Protein AF-A0AAV2GTJ3-F1 (afdb_monomer)

Organism: NCBI:txid586398

InterPro domains:
  IPR000743 Glycoside hydrolase, family 28 [PF00295] (4-148)
  IPR011050 Pectin lyase fold/virulence factor [SSF51126] (4-156)
  IPR012334 Pectin lyase fold [G3DSA:2.160.20.10] (3-154)

Solvent-accessible surface area (backbone atoms only — not comparable to full-atom values): 7658 Å² total; per-residue (Å²): 132,70,50,76,47,60,70,47,71,51,52,67,49,66,75,37,18,77,48,83,84,50,75,67,48,68,73,46,75,50,62,47,33,38,39,35,55,10,54,25,34,43,35,41,33,22,30,21,47,62,24,57,31,45,36,34,45,35,38,38,35,48,34,40,32,41,47,13,35,35,38,36,35,35,32,25,69,46,50,76,92,75,76,60,51,78,90,46,52,13,54,40,41,43,33,44,32,39,42,32,46,32,33,44,29,20,58,27,25,52,40,36,38,36,40,38,14,79,80,34,47,40,38,67,32,35,42,28,37,37,55,55,45,30,81,65,47,76,48,27,26,44,58,36,47,54,76,62,50,75,43,81,54,62,56,55,61,110

Sequence (158 aa):
MPLICGPGHGIAIGSLGMYPNESPVKGIHVKNCTLTNTLNGLRIKSWPDREVCDASDIHFDDIIMNNVSFPIIIDQGYCPWNTCNTTGPSKVTISDVSFTNIQGTSGTPEIIHLNCSSLHPCQNVQLSNIDVKSTCGPPTSVCVNVKPTITGNIPPGC

Structure (mmCIF, N/CA/C/O backbone):
data_AF-A0AAV2GTJ3-F1
#
_entry.id   AF-A0AAV2GTJ3-F1
#
loop_
_atom_site.group_PDB
_atom_site.id
_atom_site.type_symbol
_atom_site.label_atom_id
_atom_site.label_alt_id
_atom_site.label_comp_id
_atom_site.label_asym_id
_atom_site.label_entity_id
_atom_site.label_seq_id
_atom_site.pdbx_PDB_ins_code
_atom_site.Cartn_x
_atom_site.Cartn_y
_atom_site.Cartn_z
_atom_site.occupancy
_atom_site.B_iso_or_equiv
_atom_site.auth_seq_id
_atom_site.auth_comp_id
_atom_site.auth_asym_id
_atom_site.auth_atom_id
_atom_site.pdbx_PDB_model_num
ATOM 1 N N . MET A 1 1 ? -16.439 -19.747 4.622 1.00 55.78 1 MET A N 1
ATOM 2 C CA . MET A 1 1 ? -15.699 -19.491 5.875 1.00 55.78 1 MET A CA 1
ATOM 3 C C . MET A 1 1 ? -14.796 -18.293 5.627 1.00 55.78 1 MET A C 1
ATOM 5 O O . MET A 1 1 ? -14.129 -18.321 4.598 1.00 55.78 1 MET A O 1
ATOM 9 N N . PRO A 1 2 ? -14.831 -17.239 6.459 1.00 75.88 2 PRO A N 1
ATOM 10 C CA . PRO A 1 2 ? -13.934 -16.096 6.297 1.00 75.88 2 PRO A CA 1
ATOM 11 C C . PRO A 1 2 ? -12.480 -16.523 6.535 1.00 75.88 2 PRO A C 1
ATOM 13 O O . PRO A 1 2 ? -12.216 -17.373 7.390 1.00 75.88 2 PRO A O 1
ATOM 16 N N . LEU A 1 3 ? -11.548 -15.966 5.761 1.00 86.69 3 LEU A N 1
ATOM 17 C CA . LEU A 1 3 ? -10.116 -16.205 5.950 1.00 86.69 3 LEU A CA 1
ATOM 18 C C . LEU A 1 3 ? -9.658 -15.467 7.211 1.00 86.69 3 LEU A C 1
ATOM 20 O O . LEU A 1 3 ? -9.859 -14.260 7.323 1.00 86.69 3 LEU A O 1
ATOM 24 N N . ILE A 1 4 ? -9.032 -16.178 8.147 1.00 92.12 4 ILE A N 1
ATOM 25 C CA . ILE A 1 4 ? -8.461 -15.587 9.361 1.00 92.12 4 ILE A CA 1
ATOM 26 C C . ILE A 1 4 ? -6.942 -15.680 9.262 1.00 92.12 4 ILE A C 1
ATOM 28 O O . ILE A 1 4 ? -6.383 -16.770 9.150 1.00 92.12 4 ILE A O 1
ATOM 32 N N . CYS A 1 5 ? -6.288 -14.526 9.307 1.00 90.12 5 CYS A N 1
ATOM 33 C CA . CYS A 1 5 ? -4.845 -14.386 9.218 1.00 90.12 5 CYS A CA 1
ATOM 34 C C . CYS A 1 5 ? -4.304 -13.810 10.524 1.00 90.12 5 CYS A C 1
ATOM 36 O O . CYS A 1 5 ? -4.793 -12.791 11.011 1.00 90.12 5 CYS A O 1
ATOM 38 N N . GLY A 1 6 ? -3.236 -14.405 11.040 1.00 90.12 6 GLY A N 1
ATOM 39 C CA . GLY A 1 6 ? -2.436 -13.800 12.093 1.00 90.12 6 GLY A CA 1
ATOM 40 C C . GLY A 1 6 ? -2.162 -14.711 13.290 1.00 90.12 6 GLY A C 1
ATOM 41 O O . GLY A 1 6 ? -2.897 -15.676 13.509 1.00 90.12 6 GLY A O 1
ATOM 42 N N . PRO A 1 7 ? -1.101 -14.413 14.064 1.00 95.44 7 PRO A N 1
ATOM 43 C CA . PRO A 1 7 ? -0.135 -13.318 13.868 1.00 95.44 7 PRO A CA 1
ATOM 44 C C . PRO A 1 7 ? 0.764 -13.520 12.628 1.00 95.44 7 PRO A C 1
ATOM 46 O O . PRO A 1 7 ? 0.843 -14.620 12.085 1.00 95.44 7 PRO A O 1
ATOM 49 N N . GLY A 1 8 ? 1.414 -12.460 12.128 1.00 96.06 8 GLY A N 1
ATOM 50 C CA . GLY A 1 8 ? 2.255 -12.544 10.921 1.00 96.06 8 GLY A CA 1
ATOM 51 C C . GLY A 1 8 ? 2.417 -11.225 10.160 1.00 96.06 8 GLY A C 1
ATOM 52 O O . GLY A 1 8 ? 2.311 -10.149 10.737 1.00 96.06 8 GLY A O 1
ATOM 53 N N . HIS A 1 9 ? 2.687 -11.293 8.853 1.00 96.25 9 HIS A N 1
ATOM 54 C CA . HIS A 1 9 ? 3.001 -10.118 8.018 1.00 96.25 9 HIS A CA 1
ATOM 55 C C . HIS A 1 9 ? 1.828 -9.581 7.180 1.00 96.25 9 HIS A C 1
ATOM 57 O O . HIS A 1 9 ? 2.049 -8.665 6.386 1.00 96.25 9 HIS A O 1
ATOM 63 N N . GLY A 1 10 ? 0.620 -10.119 7.365 1.00 97.06 10 GLY A N 1
ATOM 64 C CA . GLY A 1 10 ? -0.571 -9.730 6.609 1.00 97.06 10 GLY A CA 1
ATOM 65 C C . GLY A 1 10 ? -0.672 -10.402 5.243 1.00 97.06 10 GLY A C 1
ATOM 66 O O . GLY A 1 10 ? -0.004 -11.401 4.972 1.00 97.06 10 GLY A O 1
ATOM 67 N N . ILE A 1 11 ? -1.517 -9.837 4.385 1.00 97.88 11 ILE A N 1
ATOM 68 C CA . ILE A 1 11 ? -1.716 -10.279 3.005 1.00 97.88 11 ILE A CA 1
ATOM 69 C C . ILE A 1 11 ? -0.897 -9.358 2.106 1.00 97.88 11 ILE A C 1
ATOM 71 O O . ILE A 1 11 ? -1.098 -8.144 2.104 1.00 97.88 11 ILE A O 1
ATOM 75 N N . ALA A 1 12 ? 0.051 -9.931 1.364 1.00 97.38 12 ALA A N 1
ATOM 76 C CA . ALA A 1 12 ? 0.976 -9.163 0.546 1.00 97.38 12 ALA A CA 1
ATOM 77 C C . ALA A 1 12 ? 0.995 -9.635 -0.911 1.00 97.38 12 ALA A C 1
ATOM 79 O O . ALA A 1 12 ? 1.086 -10.832 -1.173 1.00 97.38 12 ALA A O 1
ATOM 80 N N . ILE A 1 13 ? 0.999 -8.679 -1.836 1.00 98.19 13 ILE A N 1
ATOM 81 C CA . ILE A 1 13 ? 1.283 -8.872 -3.257 1.00 98.19 13 ILE A CA 1
ATOM 82 C C . ILE A 1 13 ? 2.727 -8.426 -3.505 1.00 98.19 13 ILE A C 1
ATOM 84 O O . ILE A 1 13 ? 3.115 -7.306 -3.156 1.00 98.19 13 ILE A O 1
ATOM 88 N N . GLY A 1 14 ? 3.535 -9.326 -4.070 1.00 95.38 14 GLY A N 1
ATOM 89 C CA . GLY A 1 14 ? 4.955 -9.111 -4.343 1.00 95.38 14 GLY A CA 1
ATOM 90 C C . GLY A 1 14 ? 5.912 -9.834 -3.378 1.00 95.38 14 GLY A C 1
ATOM 91 O O . GLY A 1 14 ? 5.522 -10.708 -2.607 1.00 95.38 14 GLY A O 1
ATOM 92 N N . SER A 1 15 ? 7.195 -9.471 -3.338 1.00 95.81 15 SER A N 1
ATOM 93 C CA . SER A 1 15 ? 7.772 -8.281 -3.981 1.00 95.81 15 SER A CA 1
ATOM 94 C C . SER A 1 15 ? 7.840 -8.396 -5.499 1.00 95.81 15 SER A C 1
ATOM 96 O O . SER A 1 15 ? 8.324 -9.406 -5.995 1.00 95.81 15 SER A O 1
ATOM 98 N N . LEU A 1 16 ? 7.393 -7.350 -6.189 1.00 97.69 16 LEU A N 1
ATOM 99 C CA . LEU A 1 16 ? 7.383 -7.237 -7.649 1.00 97.69 16 LEU A CA 1
ATOM 100 C C . LEU A 1 16 ? 8.660 -6.556 -8.167 1.00 97.69 16 LEU A C 1
ATOM 102 O O . LEU A 1 16 ? 9.240 -5.724 -7.459 1.00 97.69 16 LEU A O 1
ATOM 106 N N . GLY A 1 17 ? 9.060 -6.865 -9.399 1.00 96.12 17 GLY A N 1
ATOM 107 C CA . GLY A 1 17 ? 10.197 -6.248 -10.091 1.00 96.12 17 GLY A CA 1
ATOM 108 C C . GLY A 1 17 ? 11.563 -6.741 -9.604 1.00 96.12 17 GLY A C 1
ATOM 109 O O . GLY A 1 17 ? 12.553 -6.015 -9.707 1.00 96.12 17 GLY A O 1
ATOM 110 N N . MET A 1 18 ? 11.631 -7.945 -9.023 1.00 95.00 18 MET A N 1
ATOM 111 C CA . MET A 1 18 ? 12.891 -8.535 -8.559 1.00 95.00 18 MET A CA 1
ATOM 112 C C . MET A 1 18 ? 13.641 -9.254 -9.685 1.00 95.00 18 MET A C 1
ATOM 114 O O . MET A 1 18 ? 14.876 -9.207 -9.728 1.00 95.00 18 MET A O 1
ATOM 118 N N . TYR A 1 19 ? 12.904 -9.939 -10.557 1.00 95.06 19 TYR A N 1
ATOM 119 C CA . TYR A 1 19 ? 13.432 -10.816 -11.593 1.00 95.06 19 TYR A CA 1
ATOM 120 C C . TYR A 1 19 ? 13.062 -10.329 -12.998 1.00 95.06 19 TYR A C 1
ATOM 122 O O . TYR A 1 19 ? 12.007 -9.723 -13.191 1.00 95.06 19 TYR A O 1
ATOM 130 N N . PRO A 1 20 ? 13.919 -10.593 -13.998 1.00 94.62 20 PRO A N 1
ATOM 131 C CA . PRO A 1 20 ? 13.604 -10.255 -15.376 1.00 94.62 20 PRO A CA 1
ATOM 132 C C . PRO A 1 20 ? 12.447 -11.122 -15.881 1.00 94.62 20 PRO A C 1
ATOM 134 O O . PRO A 1 20 ? 12.370 -12.312 -15.570 1.00 94.62 20 PRO A O 1
ATOM 137 N N . ASN A 1 21 ? 11.592 -10.539 -16.724 1.00 94.38 21 ASN A N 1
ATOM 138 C CA . ASN A 1 21 ? 10.443 -11.210 -17.345 1.00 94.38 21 ASN A CA 1
ATOM 139 C C . ASN A 1 21 ? 9.426 -11.777 -16.335 1.00 94.38 21 ASN A C 1
ATOM 141 O O . ASN A 1 21 ? 8.814 -12.819 -16.585 1.00 94.38 21 ASN A O 1
ATOM 145 N N . GLU A 1 22 ? 9.240 -11.107 -15.193 1.00 95.75 22 GLU A N 1
ATOM 146 C CA . GLU A 1 22 ? 8.112 -11.401 -14.309 1.00 95.75 22 GLU A CA 1
ATOM 147 C C . GLU A 1 22 ? 6.791 -11.276 -15.077 1.00 95.75 22 GLU A C 1
ATOM 149 O O . GLU A 1 22 ? 6.568 -10.332 -15.837 1.00 95.75 22 GLU A O 1
ATOM 154 N N . SER A 1 23 ? 5.908 -12.257 -14.890 1.00 96.00 23 SER A N 1
ATOM 155 C CA . SER A 1 23 ? 4.563 -12.175 -15.451 1.00 96.00 23 SER A CA 1
ATOM 156 C C . SER A 1 23 ? 3.759 -11.097 -14.721 1.00 96.00 23 SER A C 1
ATOM 158 O O . SER A 1 23 ? 3.870 -11.004 -13.495 1.00 96.00 23 SER A O 1
ATOM 160 N N . PRO A 1 24 ? 2.914 -10.330 -15.432 1.00 96.00 24 PRO A N 1
ATOM 161 C CA . PRO A 1 24 ? 2.031 -9.360 -14.801 1.00 96.00 24 PRO A CA 1
ATOM 162 C C . PRO A 1 24 ? 1.144 -9.999 -13.730 1.00 96.00 24 PRO A C 1
ATOM 164 O O . PRO A 1 24 ? 0.629 -11.107 -13.909 1.00 96.00 24 PRO A O 1
ATOM 167 N N . VAL A 1 25 ? 0.914 -9.274 -12.637 1.00 98.19 25 VAL A N 1
ATOM 168 C CA . VAL A 1 25 ? -0.042 -9.659 -11.596 1.00 98.19 25 VAL A CA 1
ATOM 169 C C . VAL A 1 25 ? -1.362 -8.952 -11.869 1.00 98.19 25 VAL A C 1
ATOM 171 O O . VAL A 1 25 ? -1.425 -7.724 -11.865 1.00 98.19 25 VAL A O 1
ATOM 174 N N . LYS A 1 26 ? -2.426 -9.719 -12.115 1.00 98.38 26 LYS A N 1
ATOM 175 C CA . LYS A 1 26 ? -3.735 -9.159 -12.457 1.00 98.38 26 LYS A CA 1
ATOM 176 C C . LYS A 1 26 ? -4.904 -9.972 -11.911 1.00 98.38 26 LYS A C 1
ATOM 178 O O . LYS A 1 26 ? -4.803 -11.195 -11.833 1.00 98.38 26 LYS A O 1
ATOM 183 N N . GLY A 1 27 ? -6.013 -9.303 -11.589 1.00 98.06 27 GLY A N 1
ATOM 184 C CA . GLY A 1 27 ? -7.296 -9.933 -11.261 1.00 98.06 27 GLY A CA 1
ATOM 185 C C . GLY A 1 27 ? -7.326 -10.524 -9.855 1.00 98.06 27 GLY A C 1
ATOM 186 O O . GLY A 1 27 ? -7.869 -11.609 -9.635 1.00 98.06 27 GLY A O 1
ATOM 187 N N . ILE A 1 28 ? -6.682 -9.850 -8.900 1.00 98.44 28 ILE A N 1
ATOM 188 C CA . ILE A 1 28 ? -6.589 -10.315 -7.516 1.00 98.44 28 ILE A CA 1
ATOM 189 C C . ILE A 1 28 ? -7.729 -9.709 -6.706 1.00 98.44 28 ILE A C 1
ATOM 191 O O . ILE A 1 28 ? -7.805 -8.498 -6.545 1.00 98.44 28 ILE A O 1
ATOM 195 N N . HIS A 1 29 ? -8.567 -10.560 -6.117 1.00 97.94 29 HIS A N 1
ATOM 196 C CA . HIS A 1 29 ? -9.626 -10.135 -5.205 1.00 97.94 29 HIS A CA 1
ATOM 197 C C . HIS A 1 29 ? -9.442 -10.800 -3.844 1.00 97.94 29 HIS A C 1
ATOM 199 O O . HIS A 1 29 ? -9.574 -12.018 -3.705 1.00 97.94 29 HIS A O 1
ATOM 205 N N . VAL A 1 30 ? -9.167 -9.994 -2.826 1.00 97.88 30 VAL A N 1
ATOM 206 C CA . VAL A 1 30 ? -9.087 -10.422 -1.430 1.00 97.88 30 VAL A CA 1
ATOM 207 C C . VAL A 1 30 ? -10.317 -9.890 -0.721 1.00 97.88 30 VAL A C 1
ATOM 209 O O . VAL A 1 30 ? -10.477 -8.682 -0.593 1.00 97.88 30 VAL A O 1
ATOM 212 N N . LYS A 1 31 ? -11.195 -10.788 -0.273 1.00 97.25 31 LYS A N 1
ATOM 213 C CA . LYS A 1 31 ? -12.462 -10.395 0.348 1.00 97.25 31 LYS A CA 1
ATOM 214 C C . LYS A 1 31 ? -12.817 -11.200 1.583 1.00 97.25 31 LYS A C 1
ATOM 216 O O . LYS A 1 31 ? -12.427 -12.366 1.673 1.00 97.25 31 LYS A O 1
ATOM 221 N N . ASN A 1 32 ? -13.607 -10.623 2.487 1.00 97.06 32 ASN A N 1
ATOM 222 C CA . ASN A 1 32 ? -14.144 -11.302 3.674 1.00 97.06 32 ASN A CA 1
ATOM 223 C C . ASN A 1 32 ? -13.045 -11.944 4.537 1.00 97.06 32 ASN A C 1
ATOM 225 O O . ASN A 1 32 ? -13.079 -13.147 4.836 1.00 97.06 32 ASN A O 1
ATOM 229 N N . CYS A 1 33 ? -12.042 -11.142 4.898 1.00 96.81 33 CYS A N 1
ATOM 230 C CA . CYS A 1 33 ? -10.890 -11.584 5.681 1.00 96.81 33 CYS A CA 1
ATOM 231 C C . CYS A 1 33 ? -10.820 -10.867 7.032 1.00 96.81 33 CYS A C 1
ATOM 233 O O . CYS A 1 33 ? -11.137 -9.685 7.138 1.00 96.81 33 CYS A O 1
ATOM 235 N N . THR A 1 34 ? -10.304 -11.564 8.042 1.00 98.31 34 THR A N 1
ATOM 236 C CA . THR A 1 34 ? -9.980 -10.991 9.350 1.00 98.31 34 THR A CA 1
ATOM 237 C C . THR A 1 34 ? -8.485 -11.121 9.607 1.00 98.31 34 THR A C 1
ATOM 239 O O . THR A 1 34 ? -7.951 -12.229 9.622 1.00 98.31 34 THR A O 1
ATOM 242 N N . LEU A 1 35 ? -7.800 -10.002 9.835 1.00 98.31 35 LEU A N 1
ATOM 243 C CA . LEU A 1 35 ? -6.379 -9.958 10.175 1.00 98.31 35 LEU A CA 1
ATOM 244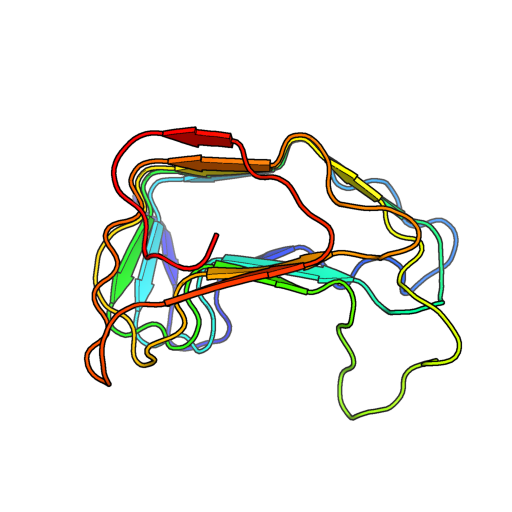 C C . LEU A 1 35 ? -6.230 -9.590 11.649 1.00 98.31 35 LEU A C 1
ATOM 246 O O . LEU A 1 35 ? -6.780 -8.586 12.089 1.00 98.31 35 LEU A O 1
ATOM 250 N N . THR A 1 36 ? -5.516 -10.403 12.425 1.00 98.25 36 THR A N 1
ATOM 251 C CA . THR A 1 36 ? -5.361 -10.202 13.874 1.00 98.25 36 THR A CA 1
ATOM 252 C C . THR A 1 36 ? -3.896 -10.244 14.291 1.00 98.25 36 THR A C 1
ATOM 254 O O . THR A 1 36 ? -3.200 -11.214 14.006 1.00 98.25 36 THR A O 1
ATOM 257 N N . ASN A 1 37 ? -3.428 -9.217 15.006 1.00 97.88 37 ASN A N 1
ATOM 258 C CA . ASN A 1 37 ? -2.051 -9.115 15.507 1.00 97.88 37 ASN A CA 1
ATOM 259 C C . ASN A 1 37 ? -0.990 -9.310 14.403 1.00 97.88 37 ASN A C 1
ATOM 261 O O . ASN A 1 37 ? 0.027 -9.982 14.605 1.00 97.88 37 ASN A O 1
ATOM 265 N N . THR A 1 38 ? -1.242 -8.773 13.207 1.00 98.31 38 THR A N 1
ATOM 266 C CA . THR A 1 38 ? -0.277 -8.780 12.105 1.00 98.31 38 THR A CA 1
ATOM 267 C C . THR A 1 38 ? 0.487 -7.463 12.039 1.00 98.31 38 THR A C 1
ATOM 269 O O . THR A 1 38 ? -0.038 -6.397 12.354 1.00 98.31 38 THR A O 1
ATOM 272 N N . LEU A 1 39 ? 1.735 -7.531 11.578 1.00 97.69 39 LEU A N 1
ATOM 273 C CA . LEU A 1 39 ? 2.560 -6.347 11.360 1.00 97.69 39 LEU A CA 1
ATOM 274 C C . LEU A 1 39 ? 1.959 -5.443 10.278 1.00 97.69 39 LEU A C 1
ATOM 276 O O . LEU A 1 39 ? 1.889 -4.237 10.459 1.00 97.69 39 LEU A O 1
ATOM 280 N N . ASN A 1 40 ? 1.502 -6.020 9.166 1.00 98.12 40 ASN A N 1
ATOM 281 C CA . ASN A 1 40 ? 0.818 -5.280 8.106 1.00 98.12 40 ASN A CA 1
ATOM 282 C C . ASN A 1 40 ? -0.575 -5.865 7.896 1.00 98.12 40 ASN A C 1
ATOM 284 O O . ASN A 1 40 ? -0.810 -7.035 8.218 1.00 98.12 40 ASN A O 1
ATOM 288 N N . GLY A 1 41 ? -1.481 -5.070 7.341 1.00 98.25 41 GLY A N 1
ATOM 289 C CA . GLY A 1 41 ? -2.776 -5.545 6.889 1.00 98.25 41 GLY A CA 1
ATOM 290 C C . GLY A 1 41 ? -2.676 -6.024 5.449 1.00 98.25 41 GLY A C 1
ATOM 291 O O . GLY A 1 41 ? -2.344 -7.179 5.174 1.00 98.25 41 GLY A O 1
ATOM 292 N N . LEU A 1 42 ? -2.934 -5.100 4.536 1.00 98.62 42 LEU A N 1
ATOM 293 C CA . LEU A 1 42 ? -2.952 -5.296 3.096 1.00 98.62 42 LEU A CA 1
ATOM 294 C C . LEU A 1 42 ? -1.758 -4.562 2.499 1.00 98.62 42 LEU A C 1
ATOM 296 O O . LEU A 1 42 ? -1.581 -3.370 2.750 1.00 98.62 42 LEU A O 1
ATOM 300 N N . ARG A 1 43 ? -0.919 -5.264 1.734 1.00 98.50 43 ARG A N 1
ATOM 301 C CA . ARG A 1 43 ? 0.329 -4.687 1.228 1.00 98.50 43 ARG A CA 1
ATOM 302 C C . ARG A 1 43 ? 0.593 -5.021 -0.233 1.00 98.50 43 ARG A C 1
ATOM 304 O O . ARG A 1 43 ? 0.627 -6.189 -0.597 1.00 98.50 43 ARG A O 1
ATOM 311 N N . ILE A 1 44 ? 0.920 -4.018 -1.037 1.00 98.75 44 ILE A N 1
ATOM 312 C CA . ILE A 1 44 ? 1.552 -4.188 -2.351 1.00 98.75 44 ILE A CA 1
ATOM 313 C C . ILE A 1 44 ? 2.979 -3.657 -2.240 1.00 98.75 44 ILE A C 1
ATOM 315 O O . ILE A 1 44 ? 3.184 -2.559 -1.729 1.00 98.75 44 ILE A O 1
ATOM 319 N N . LYS A 1 45 ? 3.977 -4.439 -2.660 1.00 97.88 45 LYS A N 1
ATOM 320 C CA . LYS A 1 45 ? 5.391 -4.052 -2.540 1.00 97.88 45 LYS A CA 1
ATOM 321 C C . LYS A 1 45 ? 6.178 -4.321 -3.819 1.00 97.88 45 LYS A C 1
ATOM 323 O O . LYS A 1 45 ? 6.094 -5.417 -4.374 1.00 97.88 45 LYS A O 1
ATOM 328 N N . SER A 1 46 ? 6.993 -3.359 -4.246 1.00 97.56 46 SER A N 1
ATOM 329 C CA 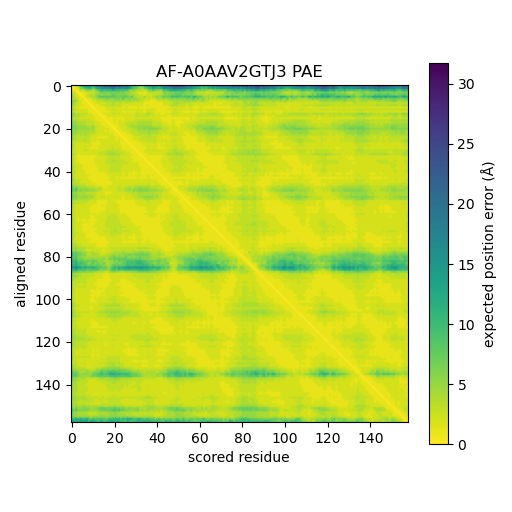. SER A 1 46 ? 7.887 -3.504 -5.403 1.00 97.56 46 SER A CA 1
ATOM 330 C C . SER A 1 46 ? 9.290 -2.991 -5.110 1.00 97.56 46 SER A C 1
ATOM 332 O O . SER A 1 46 ? 9.438 -2.004 -4.392 1.00 97.56 46 SER A O 1
ATOM 334 N N . TRP A 1 47 ? 10.295 -3.620 -5.713 1.00 96.94 47 TRP A N 1
ATOM 335 C CA . TRP A 1 47 ? 11.687 -3.189 -5.599 1.00 96.94 47 TRP A CA 1
ATOM 336 C C . TRP A 1 47 ? 11.928 -1.825 -6.273 1.00 96.94 47 TRP A C 1
ATOM 338 O O . TRP A 1 47 ? 11.373 -1.572 -7.345 1.00 96.94 47 TRP A O 1
ATOM 348 N N . PRO A 1 48 ? 12.783 -0.960 -5.697 1.00 95.94 48 PRO A N 1
ATOM 349 C CA . PRO A 1 48 ? 13.253 0.249 -6.367 1.00 95.94 48 PRO A CA 1
ATOM 350 C C . PRO A 1 48 ? 14.271 -0.082 -7.474 1.00 95.94 48 PRO A C 1
ATOM 352 O O . PRO A 1 48 ? 15.058 -1.018 -7.330 1.00 95.94 48 PRO A O 1
ATOM 355 N N . ASP A 1 49 ? 14.229 0.686 -8.571 1.00 94.62 49 ASP A N 1
ATOM 356 C CA . ASP A 1 49 ? 15.187 0.709 -9.695 1.00 94.62 49 ASP A CA 1
ATOM 357 C C . ASP A 1 49 ? 15.809 -0.638 -10.090 1.00 94.62 49 ASP A C 1
ATOM 359 O O . ASP A 1 49 ? 17.030 -0.799 -10.199 1.00 94.62 49 ASP A O 1
ATOM 363 N N . ARG A 1 50 ? 14.943 -1.629 -10.306 1.00 94.12 50 ARG A N 1
ATOM 364 C CA . ARG A 1 50 ? 15.346 -2.983 -10.680 1.00 94.12 50 ARG A CA 1
ATOM 365 C C . ARG A 1 50 ? 14.707 -3.378 -12.008 1.00 94.12 50 ARG A C 1
ATOM 367 O O . ARG A 1 50 ? 15.055 -2.760 -13.017 1.00 94.12 50 ARG A O 1
ATOM 374 N N . GLU A 1 51 ? 13.778 -4.329 -12.013 1.00 96.06 51 GLU A N 1
ATOM 375 C CA . GLU A 1 51 ? 13.125 -4.822 -13.230 1.00 96.06 51 GLU A CA 1
ATOM 376 C C . GLU A 1 51 ? 11.737 -4.201 -13.442 1.00 96.06 51 GLU A C 1
ATOM 378 O O . GLU A 1 51 ? 11.102 -3.705 -12.507 1.00 96.06 51 GLU A O 1
ATOM 383 N N . VAL A 1 52 ? 11.269 -4.228 -14.693 1.00 96.31 52 VAL A N 1
ATOM 384 C CA . VAL A 1 52 ? 9.899 -3.842 -15.064 1.00 96.31 52 VAL A CA 1
ATOM 385 C C . VAL A 1 52 ? 8.920 -4.967 -14.720 1.00 96.31 52 VAL A C 1
ATOM 387 O O . VAL A 1 52 ? 9.235 -6.144 -14.887 1.00 96.31 52 VAL A O 1
ATOM 390 N N . CYS A 1 53 ? 7.735 -4.609 -14.236 1.00 96.00 53 CYS A N 1
ATOM 391 C CA . CYS A 1 53 ? 6.636 -5.528 -13.945 1.00 96.00 53 CYS A CA 1
ATOM 392 C C . CYS A 1 53 ? 5.338 -4.715 -13.866 1.00 96.00 53 CYS A C 1
ATOM 394 O O . CYS A 1 53 ? 5.381 -3.520 -13.566 1.00 96.00 53 CYS A O 1
ATOM 396 N N . ASP A 1 54 ? 4.197 -5.358 -14.088 1.00 97.25 54 ASP A N 1
ATOM 397 C CA . ASP A 1 54 ? 2.894 -4.699 -14.055 1.00 97.25 54 ASP A CA 1
ATOM 398 C C . ASP A 1 54 ? 1.985 -5.372 -13.026 1.00 97.25 54 ASP A C 1
ATOM 400 O O . ASP A 1 54 ? 1.859 -6.600 -12.991 1.00 97.25 54 ASP A O 1
ATOM 404 N N . ALA A 1 55 ? 1.328 -4.560 -12.201 1.00 98.62 55 ALA A N 1
ATOM 405 C CA . ALA A 1 55 ? 0.295 -4.990 -11.271 1.00 98.62 55 ALA A CA 1
ATOM 406 C C . ALA A 1 55 ? -0.982 -4.174 -11.494 1.00 98.62 55 ALA A C 1
ATOM 408 O O . ALA A 1 55 ? -0.969 -2.950 -11.391 1.00 98.62 55 ALA A O 1
ATOM 409 N N . SER A 1 56 ? -2.091 -4.840 -11.802 1.00 98.75 56 SER A N 1
ATOM 410 C CA . SER A 1 56 ? -3.365 -4.163 -12.082 1.00 98.75 56 SER A CA 1
ATOM 411 C C . SER A 1 56 ? -4.567 -4.964 -11.601 1.00 98.75 56 SER A C 1
ATOM 413 O O . SER A 1 56 ? -4.432 -6.163 -11.384 1.00 98.75 56 SER A O 1
ATOM 415 N N . ASP A 1 57 ? -5.741 -4.338 -11.473 1.00 98.75 57 ASP A N 1
ATOM 416 C CA . ASP A 1 57 ? -7.002 -5.041 -11.166 1.00 98.75 57 ASP A CA 1
ATOM 417 C C . ASP A 1 57 ? -6.887 -5.825 -9.842 1.00 98.75 57 ASP A C 1
ATOM 419 O O . ASP A 1 57 ? -6.915 -7.060 -9.795 1.00 98.75 57 ASP A O 1
ATOM 423 N N . ILE A 1 58 ? -6.607 -5.080 -8.765 1.00 98.88 58 ILE A N 1
ATOM 424 C CA . ILE A 1 58 ? -6.349 -5.609 -7.419 1.00 98.88 58 ILE A CA 1
ATOM 425 C C . ILE A 1 58 ? -7.334 -4.984 -6.436 1.00 98.88 58 ILE A C 1
ATOM 427 O O . ILE A 1 58 ? -7.316 -3.781 -6.187 1.00 98.88 58 ILE A O 1
ATOM 431 N N . HIS A 1 59 ? -8.143 -5.815 -5.795 1.00 98.75 59 HIS A N 1
ATOM 432 C CA . HIS A 1 59 ? -9.256 -5.360 -4.978 1.00 98.75 59 HIS A CA 1
ATOM 433 C C . HIS A 1 59 ? -9.233 -6.008 -3.598 1.00 98.75 59 HIS A C 1
ATOM 435 O O . HIS A 1 59 ? -9.221 -7.236 -3.470 1.00 98.75 59 HIS A O 1
ATOM 441 N N . PHE A 1 60 ? -9.261 -5.171 -2.566 1.00 98.69 60 PHE A N 1
ATOM 442 C CA . PHE A 1 60 ? -9.413 -5.576 -1.176 1.00 98.69 60 PHE A CA 1
ATOM 443 C C . PHE A 1 60 ? -10.761 -5.089 -0.648 1.00 98.69 60 PHE A C 1
ATOM 445 O O . PHE A 1 60 ? -11.016 -3.885 -0.662 1.00 98.69 60 PHE A O 1
ATOM 452 N N . ASP A 1 61 ? -11.604 -6.016 -0.195 1.00 98.38 61 ASP A N 1
ATOM 453 C CA . ASP A 1 61 ? -13.002 -5.737 0.155 1.00 98.38 61 ASP A CA 1
ATOM 454 C C . ASP A 1 61 ? -13.425 -6.444 1.452 1.00 98.38 61 ASP A C 1
ATOM 456 O O . ASP A 1 61 ? -13.026 -7.581 1.706 1.00 98.38 61 ASP A O 1
ATOM 460 N N . ASP A 1 62 ? -14.240 -5.787 2.269 1.00 98.31 62 ASP A N 1
ATOM 461 C CA . ASP A 1 62 ? -14.805 -6.319 3.512 1.00 98.31 62 ASP A CA 1
ATOM 462 C C . ASP A 1 62 ? -13.739 -6.980 4.413 1.00 98.31 62 ASP A C 1
ATOM 464 O O . ASP A 1 62 ? -13.713 -8.199 4.644 1.00 98.31 62 ASP A O 1
ATOM 468 N N . ILE A 1 63 ? -12.811 -6.156 4.909 1.00 98.50 63 ILE A N 1
ATOM 469 C CA . ILE A 1 63 ? -11.665 -6.599 5.714 1.00 98.50 63 ILE A CA 1
ATOM 470 C C . ILE A 1 63 ? -11.796 -6.101 7.154 1.00 98.50 63 ILE A C 1
ATOM 472 O O . ILE A 1 63 ? -11.916 -4.903 7.413 1.00 98.50 63 ILE A O 1
ATOM 476 N N . ILE A 1 64 ? -11.696 -7.025 8.112 1.00 98.50 64 ILE A N 1
ATOM 477 C CA . ILE A 1 64 ? -11.668 -6.720 9.546 1.00 98.50 64 ILE A CA 1
ATOM 478 C C . ILE A 1 64 ? -10.223 -6.763 10.043 1.00 98.50 64 ILE A C 1
ATOM 480 O O . ILE A 1 64 ? -9.523 -7.761 9.872 1.00 98.50 64 ILE A O 1
ATOM 484 N N . MET A 1 65 ? -9.780 -5.699 10.705 1.00 98.31 65 MET A N 1
ATOM 485 C CA . MET A 1 65 ? -8.447 -5.587 11.292 1.00 98.31 65 MET A CA 1
ATOM 486 C C . MET A 1 65 ? -8.525 -5.520 12.812 1.00 98.31 65 MET A C 1
ATOM 488 O O . MET A 1 65 ? -9.199 -4.666 13.373 1.00 98.31 65 MET A O 1
ATOM 492 N N . ASN A 1 66 ? -7.800 -6.401 13.490 1.00 98.06 66 ASN A N 1
ATOM 493 C CA . ASN A 1 66 ? -7.712 -6.437 14.943 1.00 98.06 66 ASN A CA 1
ATOM 494 C C . ASN A 1 66 ? -6.255 -6.241 15.351 1.00 98.06 66 ASN A C 1
ATOM 496 O O . ASN A 1 66 ? -5.448 -7.167 15.235 1.00 98.06 66 ASN A O 1
ATOM 500 N N . ASN A 1 67 ? -5.924 -5.050 15.849 1.00 97.75 67 ASN A N 1
ATOM 501 C CA . ASN A 1 67 ? -4.574 -4.708 16.295 1.00 97.75 67 ASN A CA 1
ATOM 502 C C . ASN A 1 67 ? -3.507 -4.977 15.209 1.00 97.75 67 ASN A C 1
ATOM 504 O O . ASN A 1 67 ? -2.508 -5.660 15.436 1.00 97.75 67 ASN A O 1
ATOM 508 N N . VAL A 1 68 ? -3.758 -4.482 13.996 1.00 98.44 68 VAL A N 1
ATOM 509 C CA . VAL A 1 68 ? -2.815 -4.562 12.868 1.00 98.44 68 VAL A CA 1
ATOM 510 C C . VAL A 1 68 ? -1.898 -3.342 12.902 1.00 98.44 68 VAL A C 1
ATOM 512 O O . VAL A 1 68 ? -2.399 -2.231 12.989 1.00 98.44 68 VAL A O 1
ATOM 515 N N . SER A 1 69 ? -0.571 -3.486 12.853 1.00 97.56 69 SER A N 1
ATOM 516 C CA . SER A 1 69 ? 0.307 -2.313 13.040 1.00 97.56 69 SER A CA 1
ATOM 517 C C . SER A 1 69 ? 0.270 -1.336 11.861 1.00 97.56 69 SER A C 1
ATOM 519 O O . SER A 1 69 ? 0.146 -0.142 12.098 1.00 97.56 69 SER A O 1
ATOM 521 N N . PHE A 1 70 ? 0.331 -1.823 10.619 1.00 97.75 70 PHE A N 1
ATOM 522 C CA . PHE A 1 70 ? 0.290 -1.000 9.401 1.00 97.75 70 PHE A CA 1
ATOM 523 C C . PHE A 1 70 ? -0.818 -1.494 8.452 1.00 97.75 70 PHE A C 1
ATOM 525 O O . PHE A 1 70 ? -0.590 -2.414 7.659 1.00 97.75 70 PHE A O 1
ATOM 532 N N . PRO A 1 71 ? -2.044 -0.955 8.570 1.00 98.31 71 PRO A N 1
ATOM 533 C CA . PRO A 1 71 ? -3.242 -1.467 7.904 1.00 98.31 71 PRO A CA 1
ATOM 534 C C . PRO A 1 71 ? -3.160 -1.568 6.377 1.00 98.31 71 PRO A C 1
ATOM 536 O O . PRO A 1 71 ? -3.391 -2.647 5.832 1.00 98.31 71 PRO A O 1
ATOM 539 N N . ILE A 1 72 ? -2.856 -0.477 5.673 1.00 98.81 72 ILE A N 1
ATOM 540 C CA . ILE A 1 72 ? -2.946 -0.401 4.208 1.00 98.81 72 ILE A CA 1
ATOM 541 C C . ILE A 1 72 ? -1.654 0.188 3.657 1.00 98.81 72 ILE A C 1
ATOM 543 O O . ILE A 1 72 ? -1.290 1.310 4.003 1.00 98.81 72 ILE A O 1
ATOM 547 N N . ILE A 1 73 ? -0.966 -0.563 2.793 1.00 98.75 73 ILE A N 1
ATOM 548 C CA . ILE A 1 73 ? 0.353 -0.182 2.286 1.00 98.75 73 ILE A CA 1
ATOM 549 C C . ILE A 1 73 ? 0.467 -0.429 0.778 1.00 98.75 73 ILE A C 1
ATOM 551 O O . ILE A 1 73 ? 0.270 -1.547 0.298 1.00 98.75 73 ILE A O 1
ATOM 555 N N . ILE A 1 74 ? 0.901 0.590 0.041 1.00 98.81 74 ILE A N 1
ATOM 556 C CA . ILE A 1 74 ? 1.597 0.436 -1.238 1.00 98.81 74 ILE A CA 1
ATOM 557 C C . ILE A 1 74 ? 3.006 0.984 -1.029 1.00 98.81 74 ILE A C 1
ATOM 559 O O . ILE A 1 74 ? 3.170 2.157 -0.714 1.00 98.81 74 ILE A O 1
ATOM 563 N N . ASP A 1 75 ? 4.016 0.133 -1.182 1.00 98.00 75 ASP A N 1
ATOM 564 C CA . ASP A 1 75 ? 5.420 0.495 -0.992 1.00 98.00 75 ASP A CA 1
ATOM 565 C C . ASP A 1 75 ? 6.228 0.158 -2.249 1.00 98.00 75 ASP A C 1
ATOM 567 O O . ASP A 1 75 ? 6.668 -0.979 -2.459 1.00 98.00 75 ASP A O 1
ATOM 571 N N . GLN A 1 76 ? 6.415 1.165 -3.104 1.00 97.44 76 GLN A N 1
ATOM 572 C CA . GLN A 1 76 ? 7.275 1.067 -4.281 1.00 97.44 76 GLN A CA 1
ATOM 573 C C . GLN A 1 76 ? 8.746 1.420 -3.997 1.00 97.44 76 GLN A C 1
ATOM 575 O O . GLN A 1 76 ? 9.549 1.496 -4.926 1.00 97.44 76 GLN A O 1
ATOM 580 N N . GLY A 1 77 ? 9.111 1.613 -2.726 1.00 95.44 77 GLY A N 1
ATOM 581 C CA . GLY A 1 77 ? 10.486 1.746 -2.244 1.00 95.44 77 GLY A CA 1
ATOM 582 C C . GLY A 1 77 ? 10.949 0.528 -1.442 1.00 95.44 77 GLY A C 1
ATOM 583 O O . GLY A 1 77 ? 11.918 0.636 -0.689 1.00 95.44 77 GLY A O 1
ATOM 584 N N . TYR A 1 78 ? 10.268 -0.618 -1.580 1.00 95.19 78 TYR A N 1
ATOM 585 C CA . TYR A 1 78 ? 10.484 -1.780 -0.725 1.00 95.19 78 TYR A CA 1
ATOM 586 C C . TYR A 1 78 ? 11.930 -2.256 -0.793 1.00 95.19 78 TYR A C 1
ATOM 588 O O . TYR A 1 78 ? 12.377 -2.782 -1.817 1.00 95.19 78 TYR A O 1
ATOM 596 N N . CYS A 1 79 ? 12.635 -2.111 0.331 1.00 92.88 79 CYS A N 1
ATOM 597 C CA . CYS A 1 79 ? 14.035 -2.468 0.413 1.00 92.88 79 CYS A CA 1
ATOM 598 C C . CYS A 1 79 ? 14.383 -3.373 1.60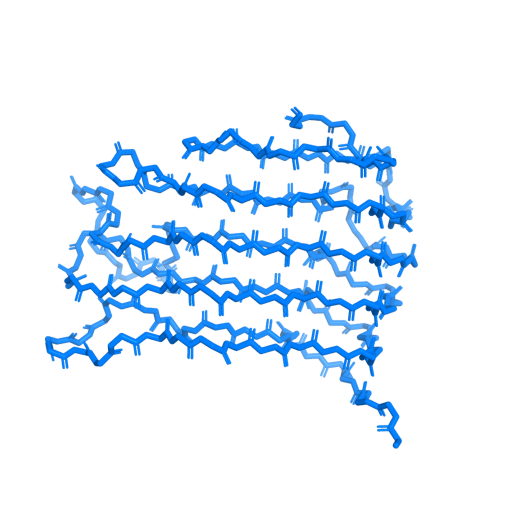1 1.00 92.88 79 CYS A C 1
ATOM 600 O O . CYS A 1 79 ? 14.769 -2.894 2.673 1.00 92.88 79 CYS A O 1
ATOM 602 N N . PRO A 1 80 ? 14.262 -4.704 1.449 1.00 90.75 80 PRO A N 1
ATOM 603 C CA . PRO A 1 80 ? 14.599 -5.613 2.529 1.00 90.75 80 PRO A CA 1
ATOM 604 C C . PRO A 1 80 ? 16.107 -5.567 2.819 1.00 90.75 80 PRO A C 1
ATOM 606 O O . PRO A 1 80 ? 16.950 -5.619 1.918 1.00 90.75 80 PRO A O 1
ATOM 609 N N . TRP A 1 81 ? 16.433 -5.454 4.109 1.00 89.75 81 TRP A N 1
ATOM 610 C CA . TRP A 1 81 ? 17.803 -5.417 4.641 1.00 89.75 81 TRP A CA 1
ATOM 611 C C . TRP A 1 81 ? 18.699 -4.304 4.076 1.00 89.75 81 TRP A C 1
ATOM 613 O O . TRP A 1 81 ? 19.916 -4.393 4.203 1.00 89.75 81 TRP A O 1
ATOM 623 N N . ASN A 1 82 ? 18.123 -3.261 3.469 1.00 87.62 82 ASN A N 1
ATOM 624 C CA . ASN A 1 82 ? 18.869 -2.172 2.827 1.00 87.62 82 ASN A CA 1
ATOM 625 C C . ASN A 1 82 ? 19.824 -2.649 1.708 1.00 87.62 82 ASN A C 1
ATOM 627 O O . ASN A 1 82 ? 20.881 -2.063 1.499 1.00 87.62 82 ASN A O 1
ATOM 631 N N . THR A 1 83 ? 19.464 -3.718 0.987 1.00 87.62 83 THR A N 1
ATOM 632 C CA . THR A 1 83 ? 20.306 -4.354 -0.055 1.00 87.62 83 THR A CA 1
ATOM 633 C C . THR A 1 83 ? 19.904 -3.995 -1.492 1.00 87.62 83 THR A C 1
ATOM 635 O O . THR A 1 83 ? 20.108 -4.772 -2.423 1.00 87.62 83 THR A O 1
ATOM 638 N N . CYS A 1 84 ? 19.294 -2.829 -1.691 1.00 89.44 84 CYS A N 1
ATOM 639 C CA . CYS A 1 84 ? 18.608 -2.479 -2.937 1.00 89.44 84 CYS A CA 1
ATOM 640 C C . CYS A 1 84 ? 19.320 -1.368 -3.679 1.00 89.44 84 CYS A C 1
ATOM 642 O O . CYS A 1 84 ? 20.059 -0.581 -3.089 1.00 89.44 84 CYS A O 1
ATOM 644 N N . ASN A 1 85 ? 19.037 -1.276 -4.974 1.00 86.25 85 ASN A N 1
ATOM 645 C CA . ASN A 1 85 ? 19.486 -0.141 -5.745 1.00 86.25 85 ASN A CA 1
ATOM 646 C C . ASN A 1 85 ? 18.596 1.074 -5.452 1.00 86.25 85 ASN A C 1
ATOM 648 O O . ASN A 1 85 ? 17.400 1.056 -5.728 1.00 86.25 85 ASN A O 1
ATOM 652 N N . THR A 1 86 ? 19.179 2.125 -4.884 1.00 82.31 86 THR A N 1
ATOM 653 C CA . THR A 1 86 ? 18.476 3.373 -4.564 1.00 82.31 86 THR A CA 1
ATOM 654 C C . THR A 1 86 ? 18.788 4.487 -5.562 1.00 82.31 86 THR A C 1
ATOM 656 O O . THR A 1 86 ? 18.530 5.652 -5.265 1.00 82.31 86 THR A O 1
ATOM 659 N N . THR A 1 87 ? 19.373 4.172 -6.727 1.00 89.56 87 THR A N 1
ATOM 660 C CA . THR A 1 87 ? 19.692 5.184 -7.750 1.00 89.56 87 THR A CA 1
ATOM 661 C C . THR A 1 87 ? 18.464 5.750 -8.450 1.00 89.56 87 THR A C 1
ATOM 663 O O . THR A 1 87 ? 18.542 6.840 -9.012 1.00 89.56 87 THR A O 1
ATOM 666 N N . GLY A 1 88 ? 17.327 5.057 -8.387 1.00 92.69 88 GLY A N 1
ATOM 667 C CA . GLY A 1 88 ? 16.093 5.494 -9.020 1.00 92.69 88 GLY A CA 1
ATOM 668 C C . GLY A 1 88 ? 14.829 4.956 -8.343 1.00 92.69 88 GLY A C 1
ATOM 669 O O . GLY A 1 88 ? 14.892 4.146 -7.414 1.00 92.69 88 GLY A O 1
ATOM 670 N N . PRO A 1 89 ? 13.655 5.414 -8.799 1.00 96.56 89 PRO A N 1
ATOM 671 C CA . PRO A 1 89 ? 12.367 4.912 -8.337 1.00 96.56 89 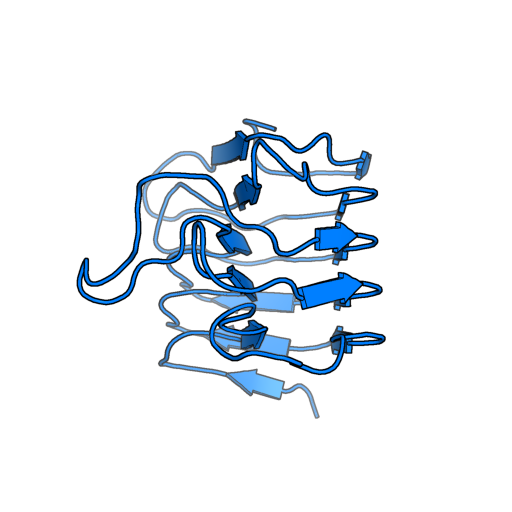PRO A CA 1
ATOM 672 C C . PRO A 1 89 ? 12.040 3.535 -8.948 1.00 96.56 89 PRO A C 1
ATOM 674 O O . PRO A 1 89 ? 12.695 3.074 -9.883 1.00 96.56 89 PRO A O 1
ATOM 677 N N . SER A 1 90 ? 11.015 2.855 -8.426 1.00 97.25 90 SER A N 1
ATOM 678 C CA . SER A 1 90 ? 10.537 1.584 -8.992 1.00 97.25 90 SER A CA 1
ATOM 679 C C . SER A 1 90 ? 10.064 1.741 -10.440 1.00 97.25 90 SER A C 1
ATOM 681 O O . SER A 1 90 ? 9.418 2.730 -10.799 1.00 97.25 90 SER A O 1
ATOM 683 N N . LYS A 1 91 ? 10.364 0.728 -11.257 1.00 97.31 91 LYS A N 1
ATOM 684 C CA . LYS A 1 91 ? 9.903 0.604 -12.648 1.00 97.31 91 LYS A CA 1
ATOM 685 C C . LYS A 1 91 ? 8.595 -0.184 -12.761 1.00 97.31 91 LYS A C 1
ATOM 687 O O . LYS A 1 91 ? 8.088 -0.360 -13.862 1.00 97.31 91 LYS A O 1
ATOM 692 N N . VAL A 1 92 ? 8.065 -0.673 -11.638 1.00 98.12 92 VAL A N 1
ATOM 693 C CA . VAL A 1 92 ? 6.808 -1.421 -11.598 1.00 98.12 92 VAL A CA 1
ATOM 694 C C . VAL A 1 92 ? 5.636 -0.460 -11.753 1.00 98.12 92 VAL A C 1
ATOM 696 O O . VAL A 1 92 ? 5.572 0.555 -11.054 1.00 98.12 92 VAL A O 1
ATOM 699 N N . THR A 1 93 ? 4.695 -0.783 -12.635 1.00 98.50 93 THR A N 1
ATOM 700 C CA . THR A 1 93 ? 3.447 -0.026 -12.761 1.00 98.50 93 THR A CA 1
ATOM 701 C C . THR A 1 93 ? 2.371 -0.634 -11.863 1.00 98.50 93 THR A C 1
ATOM 703 O O . THR A 1 93 ? 2.272 -1.854 -11.725 1.00 98.50 93 THR A O 1
ATOM 706 N N . ILE A 1 94 ? 1.595 0.223 -11.195 1.00 98.81 94 ILE A N 1
ATOM 707 C CA . ILE A 1 94 ? 0.470 -0.188 -10.347 1.00 98.81 94 ILE A CA 1
ATOM 708 C C . ILE A 1 94 ? -0.763 0.612 -10.771 1.00 98.81 94 ILE A C 1
ATOM 710 O O . ILE A 1 94 ? -0.754 1.846 -10.702 1.00 98.81 94 ILE A O 1
ATOM 714 N N . SER A 1 95 ? -1.821 -0.077 -11.198 1.00 98.88 95 SER A N 1
ATOM 715 C CA . SER A 1 95 ? -3.085 0.553 -11.589 1.00 98.88 95 SER A CA 1
ATOM 716 C C . SER A 1 95 ? -4.314 -0.188 -11.072 1.00 98.88 95 SER A C 1
ATOM 718 O O . SER A 1 95 ? -4.238 -1.355 -10.710 1.00 98.88 95 SER A O 1
ATOM 720 N N . ASP A 1 96 ? -5.459 0.493 -11.053 1.00 98.75 96 ASP A N 1
ATOM 721 C CA . ASP A 1 96 ? -6.774 -0.112 -10.801 1.00 98.75 96 ASP A CA 1
ATOM 722 C C . ASP A 1 96 ? -6.799 -0.921 -9.494 1.00 98.75 96 ASP A C 1
ATOM 724 O O . ASP A 1 96 ? -7.082 -2.120 -9.468 1.00 98.75 96 ASP A O 1
ATOM 728 N N . VAL A 1 97 ? -6.441 -0.244 -8.399 1.00 98.88 97 VAL A N 1
ATOM 729 C CA . VAL A 1 97 ? -6.383 -0.831 -7.057 1.00 98.88 97 VAL A CA 1
ATOM 730 C C . VAL A 1 97 ? -7.501 -0.257 -6.199 1.00 98.88 97 VAL A C 1
ATOM 732 O O . VAL A 1 97 ? -7.634 0.964 -6.124 1.00 98.88 97 VAL A O 1
ATOM 735 N N . SER A 1 98 ? -8.266 -1.093 -5.495 1.00 98.81 98 SER A N 1
ATOM 736 C CA . SER A 1 98 ? -9.255 -0.609 -4.523 1.00 98.81 98 SER A CA 1
ATOM 737 C C . SER A 1 98 ? -9.059 -1.182 -3.125 1.00 98.81 98 SER A C 1
ATOM 739 O O . SER A 1 98 ? -8.768 -2.364 -2.940 1.00 98.81 98 SER A O 1
ATOM 741 N N . PHE A 1 99 ? -9.280 -0.318 -2.139 1.00 98.81 99 PHE A N 1
ATOM 742 C CA . PHE A 1 99 ? -9.403 -0.661 -0.730 1.00 98.81 99 PHE A CA 1
ATOM 743 C C . PHE A 1 99 ? -10.785 -0.211 -0.261 1.00 98.81 99 PHE A C 1
ATOM 745 O O . PHE A 1 99 ? -11.051 0.992 -0.180 1.00 98.81 99 PHE A O 1
ATOM 752 N N . THR A 1 100 ? -11.666 -1.170 0.007 1.00 98.75 100 THR A N 1
ATOM 753 C CA . THR A 1 100 ? -13.088 -0.923 0.251 1.00 98.75 100 THR A CA 1
ATOM 754 C C . THR A 1 100 ? -13.541 -1.620 1.530 1.00 98.75 100 THR A C 1
ATOM 756 O O . THR A 1 100 ? -13.155 -2.758 1.783 1.00 98.75 100 THR A O 1
ATOM 759 N N . ASN A 1 101 ? -14.346 -0.927 2.341 1.00 98.56 101 ASN A N 1
ATOM 760 C CA . ASN A 1 101 ? -14.973 -1.462 3.557 1.00 98.56 101 ASN A CA 1
ATOM 761 C C . ASN A 1 101 ? -13.964 -2.130 4.507 1.00 98.56 101 ASN A C 1
ATOM 763 O O . ASN A 1 101 ? -14.043 -3.318 4.829 1.00 98.56 101 ASN A O 1
ATOM 767 N N . ILE A 1 102 ? -12.983 -1.350 4.956 1.00 98.75 102 ILE A N 1
ATOM 768 C CA . ILE A 1 102 ? -11.928 -1.829 5.852 1.00 98.75 102 ILE A CA 1
ATOM 769 C C . ILE A 1 102 ? -12.149 -1.221 7.226 1.00 98.75 102 ILE A C 1
ATOM 771 O O . ILE A 1 102 ? -12.172 -0.001 7.367 1.00 98.75 102 ILE A O 1
ATOM 775 N N . GLN A 1 103 ? -12.281 -2.059 8.249 1.00 98.38 103 GLN A N 1
ATOM 776 C CA . GLN A 1 103 ? -12.669 -1.606 9.582 1.00 98.38 103 GLN A CA 1
ATOM 777 C C . GLN A 1 103 ? -11.899 -2.297 10.704 1.00 98.38 103 GLN A C 1
ATOM 779 O O . GLN A 1 103 ? -11.406 -3.413 10.544 1.00 98.38 103 GLN A O 1
ATOM 784 N N . GLY A 1 104 ? -11.846 -1.656 11.872 1.00 98.06 104 GLY A N 1
ATOM 785 C CA . GLY A 1 104 ? -11.342 -2.262 13.105 1.00 98.06 104 GLY A CA 1
ATOM 786 C C . GLY A 1 104 ? -10.285 -1.411 13.801 1.00 98.06 104 GLY A C 1
ATOM 787 O O . GLY A 1 104 ? -10.497 -0.215 13.994 1.00 98.06 104 GLY A O 1
ATOM 788 N N . THR A 1 105 ? -9.174 -2.012 14.232 1.00 98.44 105 THR A N 1
ATOM 789 C CA . THR A 1 105 ? -8.148 -1.339 15.041 1.00 98.44 105 THR A CA 1
ATOM 790 C C . THR A 1 105 ? -6.723 -1.514 14.524 1.00 98.44 105 THR A C 1
ATOM 792 O O . THR A 1 105 ? -6.333 -2.576 14.032 1.00 98.44 105 THR A O 1
ATOM 795 N N . SER A 1 106 ? -5.934 -0.453 14.696 1.00 98.25 106 SER A N 1
ATOM 796 C CA . SER A 1 106 ? -4.517 -0.389 14.362 1.00 98.25 106 SER A CA 1
ATOM 797 C C . SER A 1 106 ? -3.650 -0.196 15.601 1.00 98.25 106 SER A C 1
ATOM 799 O O . SER A 1 106 ? -4.0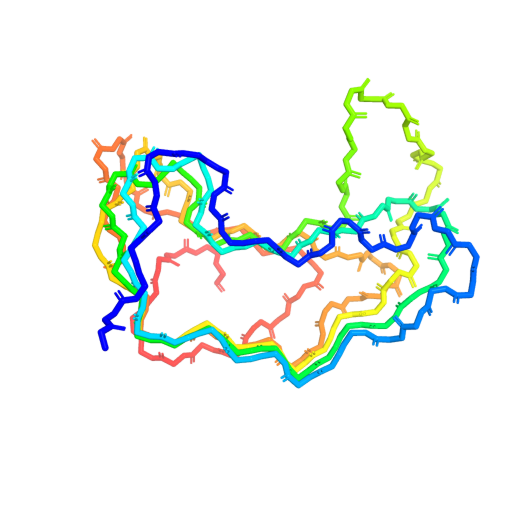01 0.568 16.504 1.00 98.25 106 SER A O 1
ATOM 801 N N . GLY A 1 107 ? -2.491 -0.854 15.600 1.00 96.75 107 GLY A N 1
ATOM 802 C CA . GLY A 1 107 ? -1.442 -0.665 16.602 1.00 96.75 107 GLY A CA 1
ATOM 803 C C . GLY A 1 107 ? -0.579 0.581 16.364 1.00 96.75 107 GLY A C 1
ATOM 804 O O . GLY A 1 107 ? 0.257 0.904 17.207 1.00 96.75 107 GLY A O 1
ATOM 805 N N . THR A 1 108 ? -0.753 1.287 15.240 1.00 97.38 108 THR A N 1
ATOM 806 C CA . THR A 1 108 ? -0.070 2.559 14.955 1.00 97.38 108 THR A CA 1
ATOM 807 C C . THR A 1 108 ? -1.034 3.629 14.417 1.00 97.38 108 THR A C 1
ATOM 809 O O . THR A 1 108 ? -2.104 3.290 13.901 1.00 97.38 108 THR A O 1
ATOM 812 N N . PRO A 1 109 ? -0.679 4.927 14.521 1.00 97.56 109 PRO A N 1
ATOM 813 C CA . PRO A 1 109 ? -1.450 6.024 13.928 1.00 97.56 109 PRO A CA 1
ATOM 814 C C . PRO A 1 109 ? -1.569 5.973 12.403 1.00 97.56 109 PRO A C 1
ATOM 816 O O . PRO A 1 109 ? -2.598 6.375 11.867 1.00 97.56 109 PRO A O 1
ATOM 819 N N . GLU A 1 110 ? -0.547 5.481 11.705 1.00 98.12 110 GLU A N 1
ATOM 820 C CA . GLU A 1 110 ? -0.516 5.474 10.244 1.00 98.12 110 GLU A CA 1
ATOM 821 C C . GLU A 1 110 ? -1.360 4.319 9.698 1.00 98.12 110 GLU A C 1
ATOM 823 O O . GLU A 1 110 ? -0.961 3.156 9.725 1.00 98.12 110 GLU A O 1
ATOM 828 N N . ILE A 1 111 ? -2.561 4.645 9.219 1.00 98.38 111 ILE A N 1
ATOM 829 C CA . ILE A 1 111 ? -3.506 3.659 8.690 1.00 98.38 111 ILE A CA 1
ATOM 830 C C . ILE A 1 111 ? -3.232 3.387 7.214 1.00 98.38 111 ILE A C 1
ATOM 832 O O . ILE A 1 111 ? -3.286 2.241 6.772 1.00 98.38 111 ILE A O 1
ATOM 836 N N . ILE A 1 112 ? -2.958 4.443 6.451 1.00 98.69 112 ILE A N 1
ATOM 837 C CA . ILE A 1 112 ? -2.774 4.372 5.003 1.00 98.69 112 ILE A CA 1
ATOM 838 C C . ILE A 1 112 ? -1.387 4.902 4.662 1.00 98.69 112 ILE A C 1
ATOM 840 O O . ILE A 1 112 ? -1.072 6.051 4.958 1.00 98.69 112 ILE A O 1
ATOM 844 N N . HIS A 1 113 ? -0.589 4.083 3.986 1.00 98.62 113 HIS A N 1
ATOM 845 C CA . HIS A 1 113 ? 0.713 4.459 3.455 1.00 98.62 113 HIS A CA 1
ATOM 846 C C . HIS A 1 113 ? 0.794 4.101 1.974 1.00 98.62 113 HIS A C 1
ATOM 848 O O . HIS A 1 113 ? 1.036 2.949 1.614 1.00 98.62 113 HIS A O 1
ATOM 854 N N . LEU A 1 114 ? 0.586 5.074 1.092 1.00 98.75 114 LEU A N 1
ATOM 855 C CA . LEU A 1 114 ? 0.695 4.894 -0.352 1.00 98.75 114 LEU A CA 1
ATOM 856 C C . LEU A 1 114 ? 1.930 5.635 -0.864 1.00 98.75 114 LEU A C 1
ATOM 858 O O . LEU A 1 114 ? 1.868 6.819 -1.190 1.00 98.75 114 LEU A O 1
ATOM 862 N N . ASN A 1 115 ? 3.054 4.932 -0.937 1.00 98.31 115 ASN A N 1
ATOM 863 C CA . ASN A 1 115 ? 4.306 5.429 -1.487 1.00 98.31 115 ASN A CA 1
ATOM 864 C C . ASN A 1 115 ? 4.532 4.858 -2.890 1.00 98.31 115 ASN A C 1
ATOM 866 O O . ASN A 1 115 ? 5.087 3.767 -3.058 1.00 98.31 115 ASN A O 1
ATOM 870 N N . CYS A 1 116 ? 4.072 5.600 -3.895 1.00 98.56 116 CYS A N 1
ATOM 871 C CA . CYS A 1 116 ? 4.194 5.217 -5.293 1.00 98.56 116 CYS A CA 1
ATOM 872 C C . CYS A 1 116 ? 5.446 5.811 -5.956 1.00 98.56 116 CYS A C 1
ATOM 874 O O . CYS A 1 116 ? 6.012 6.822 -5.529 1.00 98.56 116 CYS A O 1
ATOM 876 N N . SER A 1 117 ? 5.873 5.170 -7.038 1.00 98.12 117 SER A N 1
ATOM 877 C CA . SER A 1 117 ? 7.016 5.560 -7.851 1.00 98.12 117 SER A CA 1
ATOM 878 C C . SER A 1 117 ? 6.810 6.954 -8.441 1.00 98.12 117 SER A C 1
ATOM 880 O O . SER A 1 117 ? 5.748 7.271 -8.971 1.00 98.12 117 SER A O 1
ATOM 882 N N . SER A 1 118 ? 7.843 7.793 -8.394 1.00 97.69 118 SER A N 1
ATOM 883 C CA . SER A 1 118 ? 7.833 9.087 -9.086 1.00 97.69 118 SER A CA 1
ATOM 884 C C . SER A 1 118 ? 7.972 8.943 -10.604 1.00 97.69 118 SER A C 1
ATOM 886 O O . SER A 1 118 ? 7.556 9.837 -11.336 1.00 97.69 118 SER A O 1
ATOM 888 N N . LEU A 1 119 ? 8.535 7.825 -11.081 1.00 97.69 119 LEU A N 1
ATOM 889 C CA . LEU A 1 119 ? 8.632 7.504 -12.507 1.00 97.69 119 LEU A CA 1
ATOM 890 C C . LEU A 1 119 ? 7.301 6.974 -13.049 1.00 97.69 119 LEU A C 1
ATOM 892 O O . LEU A 1 119 ? 6.894 7.339 -14.150 1.00 97.69 119 LEU A O 1
ATOM 896 N N . HIS A 1 120 ? 6.607 6.157 -12.256 1.00 97.38 120 HIS A N 1
ATOM 897 C CA . HIS A 1 120 ? 5.297 5.602 -12.589 1.00 97.38 120 HIS A CA 1
ATOM 898 C C . HIS A 1 120 ? 4.316 5.792 -11.419 1.00 97.38 120 HIS A C 1
ATOM 900 O O . HIS A 1 120 ? 4.095 4.852 -10.654 1.00 97.38 120 HIS A O 1
ATOM 906 N N . PRO A 1 121 ? 3.725 6.997 -11.265 1.00 98.38 121 PRO A N 1
ATOM 907 C CA . PRO A 1 121 ? 2.702 7.256 -10.252 1.00 98.38 121 PRO A CA 1
ATOM 908 C C . PRO A 1 121 ? 1.560 6.236 -10.331 1.00 98.38 121 PRO A C 1
ATOM 910 O O . PRO A 1 121 ? 1.113 5.915 -11.436 1.00 98.38 121 PRO A O 1
ATOM 913 N N . CYS A 1 122 ? 1.051 5.766 -9.188 1.00 98.75 122 CYS A N 1
ATOM 914 C CA . CYS A 1 122 ? -0.045 4.795 -9.178 1.00 98.75 122 CYS A CA 1
ATOM 915 C C . CYS A 1 122 ? -1.312 5.399 -9.802 1.00 98.75 122 CYS A C 1
ATOM 917 O O . CYS A 1 122 ? -1.696 6.527 -9.475 1.00 98.75 122 CYS A O 1
ATOM 919 N N . GLN A 1 123 ? -1.980 4.639 -10.671 1.00 98.75 123 GLN A N 1
ATOM 920 C CA . GLN A 1 123 ? -3.164 5.095 -11.409 1.00 98.75 123 GLN A CA 1
ATOM 921 C C . GLN A 1 123 ? -4.442 4.436 -10.883 1.00 98.75 123 GLN A C 1
ATOM 923 O O . GLN A 1 123 ? -4.425 3.281 -10.470 1.00 98.75 123 GLN A O 1
ATOM 928 N N . ASN A 1 124 ? -5.565 5.156 -10.919 1.00 98.56 124 ASN 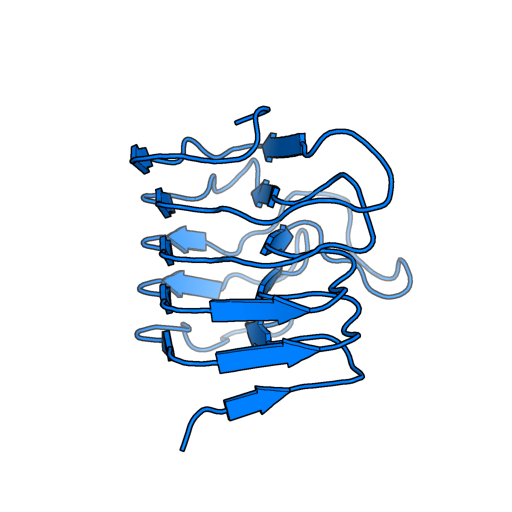A N 1
ATOM 929 C CA . ASN A 1 124 ? -6.892 4.629 -10.568 1.00 98.56 124 ASN A CA 1
ATOM 930 C C . ASN A 1 124 ? -6.957 3.906 -9.207 1.00 98.56 124 ASN A C 1
ATOM 932 O O . ASN A 1 124 ? -7.615 2.876 -9.069 1.00 98.56 124 ASN A O 1
ATOM 936 N N . VAL A 1 125 ? -6.274 4.447 -8.194 1.00 98.81 125 VAL A N 1
ATOM 937 C CA . VAL A 1 125 ? -6.371 3.938 -6.821 1.00 98.81 125 VAL A CA 1
ATOM 938 C C . VAL A 1 125 ? -7.650 4.466 -6.175 1.00 98.81 125 VAL A C 1
ATOM 940 O O . VAL A 1 125 ? -7.939 5.660 -6.255 1.00 98.81 125 VAL A O 1
ATOM 943 N N . GLN A 1 126 ? -8.414 3.595 -5.525 1.00 98.75 126 GLN A N 1
ATOM 944 C CA . GLN A 1 126 ? -9.664 3.939 -4.852 1.00 98.75 126 GLN A CA 1
ATOM 945 C C . GLN A 1 126 ? -9.589 3.585 -3.367 1.00 98.75 126 GLN A C 1
ATOM 947 O O . GLN A 1 126 ? -9.194 2.479 -2.996 1.00 98.75 126 GLN A O 1
ATOM 952 N N . LEU A 1 127 ? -9.993 4.530 -2.521 1.00 98.75 127 LEU A N 1
ATOM 953 C CA . LEU A 1 127 ? -10.113 4.365 -1.076 1.00 98.75 127 LEU A CA 1
ATOM 954 C C . LEU A 1 127 ? -11.569 4.614 -0.694 1.00 98.75 127 LEU A C 1
ATOM 956 O O . LEU A 1 127 ? -12.086 5.715 -0.903 1.00 98.75 127 LEU A O 1
ATOM 960 N N . SER A 1 128 ? -12.243 3.608 -0.139 1.00 98.50 128 SER A N 1
ATOM 961 C CA . SER A 1 128 ? -13.636 3.762 0.261 1.00 98.50 128 SER A CA 1
ATOM 962 C C . SER A 1 128 ? -13.958 3.103 1.591 1.00 98.50 128 SER A C 1
ATOM 964 O O . SER A 1 128 ? -13.645 1.936 1.806 1.00 98.50 128 SER A O 1
ATOM 966 N N . ASN A 1 129 ? -14.622 3.857 2.469 1.00 98.38 129 ASN A N 1
ATOM 967 C CA . ASN A 1 129 ? -15.108 3.386 3.769 1.00 98.38 129 ASN A CA 1
ATOM 968 C C . ASN A 1 129 ? -14.019 2.671 4.590 1.00 98.38 129 ASN A C 1
ATOM 970 O O . ASN A 1 129 ? -14.109 1.477 4.879 1.00 98.38 129 ASN A O 1
ATOM 974 N N . ILE A 1 130 ? -12.975 3.415 4.953 1.00 98.62 130 ILE A N 1
ATOM 975 C CA . ILE A 1 130 ? -11.870 2.939 5.786 1.00 98.62 130 ILE A CA 1
ATOM 976 C C . ILE A 1 130 ? -12.074 3.492 7.204 1.00 98.62 130 ILE A C 1
ATOM 978 O O . ILE A 1 130 ? -11.773 4.652 7.482 1.00 98.62 130 ILE A O 1
ATOM 982 N N . ASP A 1 131 ? -12.594 2.660 8.107 1.00 97.81 131 ASP A N 1
ATOM 983 C CA . ASP A 1 131 ? -12.828 2.962 9.529 1.00 97.81 131 ASP A CA 1
ATOM 984 C C . ASP A 1 131 ? -11.926 2.101 10.429 1.00 97.81 131 ASP A C 1
ATOM 986 O O . ASP A 1 131 ? -12.371 1.223 11.176 1.00 97.81 131 ASP A O 1
ATOM 990 N N . VAL A 1 132 ? -10.615 2.331 10.328 1.00 98.19 132 VAL A N 1
ATOM 991 C CA . VAL A 1 132 ? -9.621 1.706 11.209 1.00 98.19 132 VAL A CA 1
ATOM 992 C C . VAL A 1 132 ? -9.176 2.714 12.263 1.00 98.19 132 VAL A C 1
ATOM 994 O O . VAL A 1 132 ? -8.638 3.777 11.955 1.00 98.19 132 VAL A O 1
ATOM 997 N N . LYS A 1 133 ? -9.377 2.361 13.531 1.00 97.19 133 LYS A N 1
ATOM 998 C CA . LYS A 1 133 ? -9.078 3.211 14.687 1.00 97.19 133 LYS A CA 1
ATOM 999 C C . LYS A 1 133 ? -7.700 2.883 15.238 1.00 97.19 133 LYS A C 1
ATOM 1001 O O . LYS A 1 133 ? -7.428 1.739 15.589 1.00 97.19 133 LYS A O 1
ATOM 1006 N N . SER A 1 134 ? -6.834 3.878 15.357 1.00 95.81 134 SER A N 1
ATOM 1007 C CA . SER A 1 134 ? -5.540 3.705 16.017 1.00 95.81 134 SER A CA 1
ATOM 1008 C C . SER A 1 134 ? -5.696 3.725 17.538 1.00 95.81 134 SER A C 1
ATOM 1010 O O . SER A 1 134 ? -6.402 4.572 18.088 1.00 95.81 134 SER A O 1
ATOM 1012 N N . THR A 1 135 ? -5.006 2.816 18.231 1.00 92.75 135 THR A N 1
ATOM 1013 C CA . THR A 1 135 ? -4.881 2.837 19.700 1.00 92.75 135 THR A CA 1
ATOM 1014 C C . THR A 1 135 ? -3.730 3.718 20.192 1.00 92.75 135 THR A C 1
ATOM 1016 O O . THR A 1 135 ? -3.582 3.912 21.395 1.00 92.75 135 THR A O 1
ATOM 1019 N N . CYS A 1 136 ? -2.907 4.243 19.280 1.00 92.25 136 CYS A N 1
ATOM 1020 C CA . CYS A 1 136 ? -1.631 4.899 19.582 1.00 92.25 136 CYS A CA 1
ATOM 1021 C C . CYS A 1 136 ? -1.585 6.380 19.162 1.00 92.25 136 CYS A C 1
ATOM 1023 O O . CYS A 1 136 ? -0.512 6.976 19.133 1.00 92.25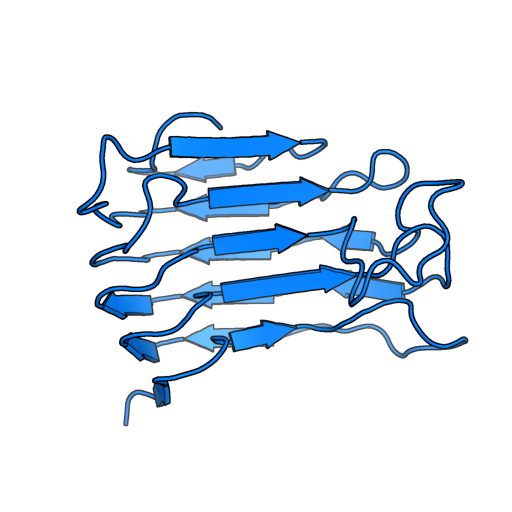 136 CYS A O 1
ATOM 1025 N N . GLY A 1 137 ? -2.730 6.979 18.817 1.00 94.06 137 GLY A N 1
ATOM 1026 C CA . GLY A 1 137 ? -2.844 8.387 18.419 1.00 94.06 137 GLY A CA 1
ATOM 1027 C C . GLY A 1 137 ? -3.917 8.615 17.349 1.00 94.06 137 GLY A C 1
ATOM 1028 O O . GLY A 1 137 ? -4.579 7.659 16.944 1.00 94.06 137 GLY A O 1
ATOM 1029 N N . PRO A 1 138 ? -4.104 9.861 16.880 1.00 96.19 138 PRO A N 1
ATOM 1030 C CA . PRO A 1 138 ? -5.034 10.163 15.794 1.00 96.19 138 PRO A CA 1
ATOM 1031 C C . PRO A 1 138 ? -4.676 9.388 14.514 1.00 96.19 138 PRO A C 1
ATOM 1033 O O . PRO A 1 138 ? -3.504 9.382 14.144 1.00 96.19 138 PRO A O 1
ATOM 1036 N N . PRO A 1 139 ? -5.644 8.750 13.833 1.00 97.12 139 PRO A N 1
ATOM 1037 C CA . PRO A 1 139 ? -5.411 8.096 12.548 1.00 97.12 139 PRO A CA 1
ATOM 1038 C C . PRO A 1 139 ? -4.879 9.068 11.487 1.00 97.12 139 PRO A C 1
ATOM 1040 O O . PRO A 1 139 ? -5.420 10.164 11.337 1.00 97.12 139 PRO A O 1
ATOM 1043 N N . THR A 1 140 ? -3.866 8.654 10.729 1.00 97.94 140 THR A N 1
ATOM 1044 C CA . THR A 1 140 ? -3.269 9.434 9.635 1.00 97.94 140 THR A CA 1
ATOM 1045 C C . THR A 1 140 ? -3.085 8.601 8.371 1.00 97.94 140 THR A C 1
ATOM 1047 O O . THR A 1 140 ? -3.010 7.370 8.415 1.00 97.94 140 THR A O 1
ATOM 1050 N N . SER A 1 141 ? -2.952 9.304 7.252 1.00 98.25 141 SER A N 1
ATOM 1051 C CA . SER A 1 141 ? -2.677 8.762 5.928 1.00 98.25 141 SER A CA 1
ATOM 1052 C C . SER A 1 141 ? -1.499 9.495 5.284 1.00 98.25 141 SER A C 1
ATOM 1054 O O . SER A 1 141 ? -1.321 10.695 5.490 1.00 98.25 141 SER A O 1
ATOM 1056 N N . VAL A 1 142 ? -0.710 8.786 4.481 1.00 98.19 142 VAL A N 1
ATOM 1057 C CA . VAL A 1 142 ? 0.392 9.331 3.684 1.00 98.19 142 VAL A CA 1
ATOM 1058 C C . VAL A 1 142 ? 0.203 8.894 2.237 1.00 98.19 142 VAL A C 1
ATOM 1060 O O . VAL A 1 142 ? 0.124 7.700 1.955 1.00 98.19 142 VAL A O 1
ATOM 1063 N N . CYS A 1 143 ? 0.150 9.858 1.319 1.00 98.25 143 CYS A N 1
ATOM 1064 C CA . CYS A 1 143 ? 0.020 9.619 -0.116 1.00 98.25 143 CYS A CA 1
ATOM 1065 C C . CYS A 1 143 ? 1.131 10.341 -0.889 1.00 98.25 143 CYS A C 1
ATOM 1067 O O . CYS A 1 143 ? 1.240 11.565 -0.850 1.00 98.25 143 CYS A O 1
ATOM 1069 N N . VAL A 1 144 ? 1.941 9.582 -1.627 1.00 98.50 144 VAL A N 1
ATOM 1070 C CA . VAL A 1 144 ? 3.066 10.073 -2.429 1.00 98.50 144 VAL A CA 1
ATOM 1071 C C . VAL A 1 144 ? 2.948 9.512 -3.844 1.00 98.50 144 VAL A C 1
ATOM 1073 O O . VAL A 1 144 ? 2.819 8.305 -4.029 1.00 98.50 144 VAL A O 1
ATOM 1076 N N . ASN A 1 145 ? 2.988 10.394 -4.849 1.00 98.50 145 ASN A N 1
ATOM 1077 C CA . ASN A 1 145 ? 2.839 10.052 -6.274 1.00 98.50 145 ASN A CA 1
ATOM 1078 C C . ASN A 1 145 ? 1.576 9.226 -6.582 1.00 98.50 145 ASN A C 1
ATOM 1080 O O . ASN A 1 145 ? 1.584 8.315 -7.407 1.00 98.50 145 ASN A O 1
ATOM 1084 N N . VAL A 1 146 ? 0.474 9.551 -5.912 1.00 98.56 146 VAL A N 1
ATOM 1085 C CA . VAL A 1 146 ? -0.841 8.951 -6.138 1.00 98.56 146 VAL A CA 1
ATOM 1086 C C . VAL A 1 146 ? -1.918 9.993 -5.860 1.00 98.56 146 VAL A C 1
ATOM 1088 O O . VAL A 1 146 ? -1.757 10.848 -4.990 1.00 98.56 146 VAL A O 1
ATOM 1091 N N . LYS A 1 147 ? -3.013 9.941 -6.618 1.00 97.81 147 LYS A N 1
ATOM 1092 C CA . LYS A 1 147 ? -4.212 10.760 -6.401 1.00 97.81 147 LYS A CA 1
ATOM 1093 C C . LYS A 1 147 ? -5.409 9.820 -6.268 1.00 97.81 147 LYS A C 1
ATOM 1095 O O . LYS A 1 147 ? -6.048 9.530 -7.280 1.00 97.81 147 LYS A O 1
ATOM 1100 N N . PRO A 1 148 ? -5.653 9.258 -5.072 1.00 97.81 148 PRO A N 1
ATOM 1101 C CA . PRO A 1 148 ? -6.711 8.280 -4.911 1.00 97.81 148 PRO A CA 1
ATOM 1102 C C . PRO A 1 148 ? -8.084 8.938 -5.072 1.00 97.81 148 PRO A C 1
ATOM 1104 O O . PRO A 1 1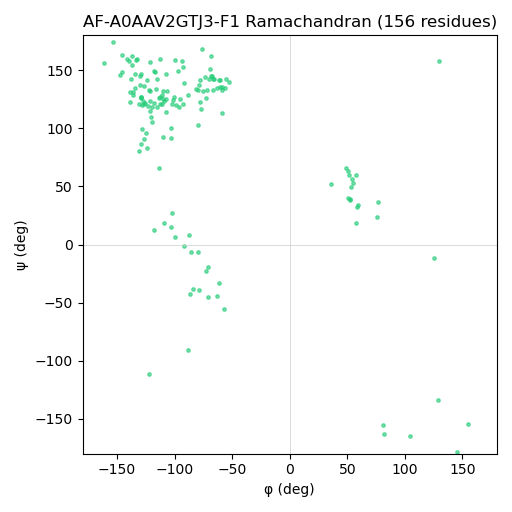48 ? -8.303 10.071 -4.646 1.00 97.81 148 PRO A O 1
ATOM 1107 N N . THR A 1 149 ? -9.030 8.207 -5.655 1.00 98.44 149 THR A N 1
ATOM 1108 C CA . THR A 1 149 ? -10.446 8.572 -5.559 1.00 98.44 149 THR A CA 1
ATOM 1109 C C . THR A 1 149 ? -10.948 8.154 -4.187 1.00 98.44 149 THR A C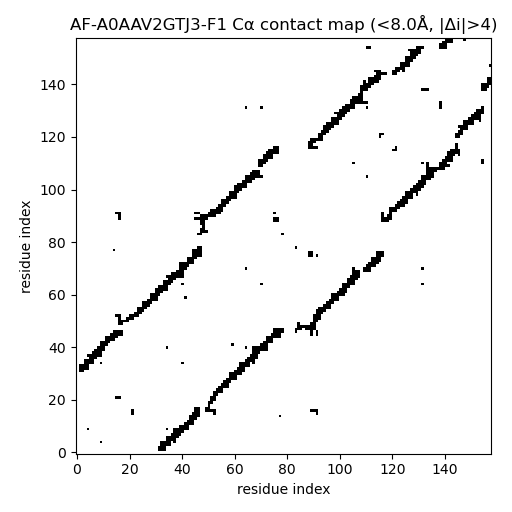 1
ATOM 1111 O O . THR A 1 149 ? -10.840 6.985 -3.818 1.00 98.44 149 THR A O 1
ATOM 1114 N N . ILE A 1 150 ? -11.478 9.108 -3.429 1.00 98.25 150 ILE A N 1
ATOM 1115 C CA . ILE A 1 150 ? -11.936 8.887 -2.058 1.00 98.25 150 ILE A CA 1
ATOM 1116 C C . ILE A 1 150 ? -13.462 8.894 -2.038 1.00 98.25 150 ILE A C 1
ATOM 1118 O O . ILE A 1 150 ? -14.099 9.779 -2.610 1.00 98.25 150 ILE A O 1
ATOM 1122 N N . THR A 1 151 ? -14.071 7.903 -1.390 1.00 97.56 151 THR A N 1
ATOM 1123 C CA . THR A 1 151 ? -15.529 7.827 -1.216 1.00 97.56 151 THR A CA 1
ATOM 1124 C C . THR A 1 151 ? -15.882 7.365 0.194 1.00 97.56 151 THR A C 1
ATOM 1126 O O . THR A 1 151 ? -15.497 6.277 0.614 1.00 97.56 151 THR A O 1
ATOM 1129 N N . GLY A 1 152 ? -16.662 8.167 0.917 1.00 95.25 152 GLY A N 1
ATOM 1130 C CA . GLY A 1 152 ? -17.012 7.886 2.310 1.00 95.25 152 GLY A CA 1
ATOM 1131 C C . GLY A 1 152 ? -15.914 8.303 3.288 1.00 95.25 152 GLY A C 1
ATOM 1132 O O . GLY A 1 152 ? -15.137 9.215 3.011 1.00 95.25 152 GLY A O 1
ATOM 1133 N N . ASN A 1 153 ? -15.883 7.666 4.458 1.00 94.19 153 ASN A N 1
ATOM 1134 C CA . ASN A 1 153 ? -14.936 8.012 5.517 1.00 94.19 153 ASN A CA 1
ATOM 1135 C C . ASN A 1 153 ? -13.565 7.371 5.270 1.00 94.19 153 ASN A C 1
ATOM 1137 O O . ASN A 1 153 ? -13.500 6.173 4.993 1.00 94.19 153 ASN A O 1
ATOM 1141 N N . ILE A 1 154 ? -12.491 8.146 5.425 1.00 97.12 154 ILE A N 1
ATOM 1142 C CA . ILE A 1 154 ? -11.112 7.650 5.490 1.00 97.12 154 ILE A CA 1
ATOM 1143 C C . ILE A 1 154 ? -10.313 8.454 6.533 1.00 97.12 154 ILE A C 1
ATOM 1145 O O . ILE A 1 154 ? -10.683 9.591 6.840 1.00 97.12 154 ILE A O 1
ATOM 1149 N N . PRO A 1 155 ? -9.195 7.921 7.052 1.00 96.06 155 PRO A N 1
ATOM 1150 C CA . PRO A 1 155 ? -8.255 8.702 7.850 1.00 96.06 155 PRO A CA 1
ATOM 1151 C C . PRO A 1 155 ? -7.648 9.867 7.041 1.00 96.06 155 PRO A C 1
ATOM 1153 O O . PRO A 1 155 ? -7.329 9.687 5.861 1.00 96.06 155 PRO A O 1
ATOM 1156 N N . PRO A 1 156 ? -7.451 11.049 7.650 1.00 95.06 156 PRO A N 1
ATOM 1157 C CA . PRO A 1 156 ? -6.956 12.242 6.960 1.00 95.06 156 PRO A CA 1
ATOM 1158 C C . PRO A 1 156 ? -5.484 12.119 6.539 1.00 95.06 156 PRO A C 1
ATOM 1160 O O . PRO A 1 156 ? -4.693 11.481 7.232 1.00 95.06 156 PRO A O 1
ATOM 1163 N N . GLY A 1 157 ? -5.094 12.804 5.460 1.00 90.25 157 GLY A N 1
ATOM 1164 C CA . GLY A 1 157 ? -3.688 12.960 5.034 1.00 90.25 157 GLY A CA 1
ATOM 1165 C C . GLY A 1 157 ? -3.412 12.517 3.594 1.00 90.25 157 GLY A C 1
ATOM 1166 O O . GLY A 1 157 ? -2.379 12.859 3.021 1.00 90.25 157 GLY A O 1
ATOM 1167 N N . CYS A 1 158 ? -4.386 11.832 3.005 1.00 83.94 158 CYS A N 1
ATOM 1168 C CA . CYS A 1 158 ? -4.695 11.894 1.587 1.00 83.94 158 CYS A CA 1
ATOM 1169 C C . CYS A 1 158 ? -5.937 12.807 1.438 1.00 83.94 158 CYS A C 1
ATOM 1171 O O . CYS A 1 158 ? -6.128 13.335 0.330 1.00 83.94 158 CYS A O 1
#

Nearest PDB structures (foldseek):
  8ikx-assembly1_A  TM=8.817E-01  e=1.981E-06  Arabidopsis thaliana
  1hg8-assembly1_A  TM=7.771E-01  e=1.701E-01  Fusarium verticillioides
  5c1c-assembly1_A  TM=2.245E-01  e=5.411E+00  Aspergillus niger ATCC 1015
  5c1e-assembly1_A  TM=1.638E-01  e=7.377E+00  Aspergillus niger ATCC 1015

pLDDT: mean 96.25, std 4.74, range [55.78, 98.88]

Mean predicted aligned error: 2.99 Å

Radius of gyration: 14.8 Å; Cα contacts (8 Å, |Δi|>4): 496; chains: 1; bounding box: 37×32×37 Å

Secondary structure (DSSP, 8-state):
--EEE-SBS-EEEEEESSSTTPPPEEEEEEEEEEEESBSEEEEEEE-SSS---EEEEEEEEEEEEEEESEEEEEETT--GGG-S--SS----EEEEEEEEEEEEEESSSEEEEEE--SSS-BEEEEEEEEEEEESSSS-EEEEESB--EEES---TT-

Foldseek 3Di:
DAAEDDDEAEAEDDQPQADEPDAAAEQAEAERHEYANYQEHYEYHYAFPHGEYEYAHHEYYQYEYHAHAAYEYYYQHDAPPVPGDPPFTHNYAAEHYEDENYEYEYQYQEHAYAAHGPVHQYYAYEYENHHYYYPHDHHAYDHDSYDYHYYYDDGDHD